Protein AF-A0A358A3I7-F1 (afdb_monomer_lite)

Secondary structure (DSSP, 8-state):
---EEEEEE-TTS-EEEEEE---SS--S--------TT--GGGGG--

pLDDT: mean 93.46, std 8.18, range [56.53, 98.5]

Structure (mmCIF, N/CA/C/O backbone):
data_AF-A0A358A3I7-F1
#
_entry.id   AF-A0A358A3I7-F1
#
loop_
_atom_site.group_PDB
_atom_site.id
_atom_site.type_symbol
_atom_site.label_atom_id
_atom_site.label_alt_id
_atom_site.label_comp_id
_atom_site.label_asym_id
_atom_site.label_entity_id
_atom_site.label_seq_id
_atom_site.pdbx_PDB_ins_code
_atom_site.Cartn_x
_atom_site.Cartn_y
_atom_site.Cartn_z
_atom_site.occupancy
_atom_site.B_iso_or_equiv
_atom_site.auth_seq_id
_atom_site.auth_comp_id
_atom_site.auth_asym_id
_atom_site.auth_atom_id
_atom_site.pdbx_PDB_model_num
ATOM 1 N N . MET A 1 1 ? 12.164 0.863 -11.287 1.00 68.69 1 MET A N 1
ATOM 2 C CA . MET A 1 1 ? 10.927 1.629 -11.555 1.00 68.69 1 MET A CA 1
ATOM 3 C C . MET A 1 1 ? 10.689 2.516 -10.348 1.00 68.69 1 MET A C 1
ATOM 5 O O . MET A 1 1 ? 10.582 1.971 -9.259 1.00 68.69 1 MET A O 1
ATOM 9 N N . THR A 1 2 ? 10.715 3.840 -10.488 1.00 81.44 2 THR A N 1
ATOM 10 C CA . THR A 1 2 ? 10.620 4.734 -9.321 1.00 81.44 2 THR A CA 1
ATOM 11 C C . THR A 1 2 ? 9.185 4.765 -8.808 1.00 81.44 2 THR A C 1
ATOM 13 O O . THR A 1 2 ? 8.258 5.012 -9.583 1.00 81.44 2 THR A O 1
ATOM 16 N N . ALA A 1 3 ? 8.992 4.479 -7.522 1.00 91.44 3 ALA A N 1
ATOM 17 C CA . ALA A 1 3 ? 7.683 4.597 -6.901 1.00 91.44 3 ALA A CA 1
ATOM 18 C C . ALA A 1 3 ? 7.303 6.073 -6.732 1.00 91.44 3 ALA A C 1
ATOM 20 O O . ALA A 1 3 ? 8.159 6.931 -6.528 1.00 91.44 3 ALA A O 1
ATOM 21 N N . VAL A 1 4 ? 6.006 6.362 -6.776 1.00 94.88 4 VAL A N 1
ATOM 22 C CA . VAL A 1 4 ? 5.465 7.676 -6.415 1.00 94.88 4 VAL A CA 1
ATOM 23 C C . VAL A 1 4 ? 4.753 7.550 -5.078 1.00 94.88 4 VAL A C 1
ATOM 25 O O . VAL A 1 4 ? 3.981 6.610 -4.865 1.00 94.88 4 VAL A O 1
ATOM 28 N N . VAL A 1 5 ? 5.010 8.505 -4.189 1.00 96.19 5 VAL A N 1
ATOM 29 C CA . VAL A 1 5 ? 4.307 8.647 -2.915 1.00 96.19 5 VAL A CA 1
ATOM 30 C C . VAL A 1 5 ? 3.226 9.711 -3.053 1.00 96.19 5 VAL A C 1
ATOM 32 O O . VAL A 1 5 ? 3.445 10.768 -3.638 1.00 96.19 5 VAL A O 1
ATOM 35 N N . ASP A 1 6 ? 2.060 9.427 -2.493 1.00 97.06 6 ASP A N 1
ATOM 36 C CA . ASP A 1 6 ? 1.003 10.404 -2.267 1.00 97.06 6 ASP A CA 1
ATOM 37 C C . ASP A 1 6 ? 0.298 10.118 -0.935 1.00 97.06 6 ASP A C 1
ATOM 39 O O . ASP A 1 6 ? 0.667 9.196 -0.205 1.00 97.06 6 ASP A O 1
ATOM 43 N N . TYR A 1 7 ? -0.723 10.912 -0.622 1.00 97.81 7 TYR A N 1
ATOM 44 C CA . TYR A 1 7 ? -1.494 10.782 0.604 1.00 97.81 7 TYR A CA 1
ATOM 45 C C . TYR A 1 7 ? -2.986 10.667 0.297 1.00 97.81 7 TYR A C 1
ATOM 47 O O . TYR A 1 7 ? -3.489 11.256 -0.663 1.00 97.81 7 TYR A O 1
ATOM 55 N N . GLY A 1 8 ? -3.694 9.895 1.114 1.00 97.50 8 GLY A N 1
ATOM 56 C CA . GLY A 1 8 ? -5.151 9.829 1.124 1.00 97.50 8 GLY A CA 1
ATOM 57 C C . GLY A 1 8 ? -5.691 10.047 2.530 1.00 97.50 8 GLY A C 1
ATOM 58 O O . GLY A 1 8 ? -5.022 9.722 3.507 1.00 97.50 8 GLY A O 1
ATOM 59 N N . THR A 1 9 ? -6.906 10.574 2.628 1.0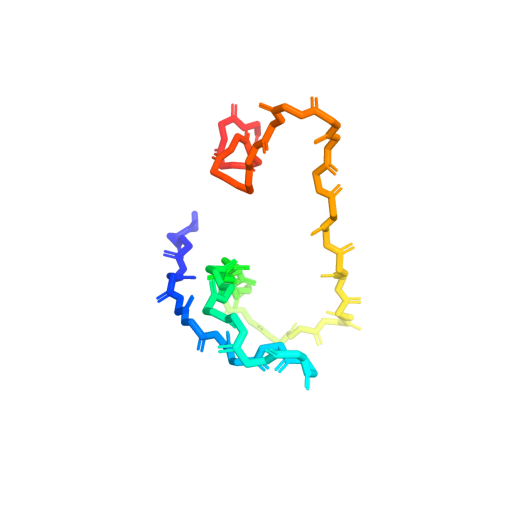0 98.25 9 THR A N 1
ATOM 60 C CA . THR A 1 9 ? -7.624 10.665 3.901 1.00 98.25 9 THR A CA 1
ATOM 61 C C . THR A 1 9 ? -8.415 9.381 4.119 1.00 98.25 9 THR A C 1
ATOM 63 O O . THR A 1 9 ? -9.146 8.926 3.237 1.00 98.25 9 THR A O 1
ATOM 66 N N . THR A 1 10 ? -8.235 8.776 5.282 1.00 97.25 10 THR A N 1
ATOM 67 C CA . THR A 1 10 ? -8.982 7.599 5.741 1.00 97.25 10 THR A CA 1
ATOM 68 C C . THR A 1 10 ? -10.391 7.987 6.191 1.00 97.25 10 THR A C 1
ATOM 70 O O . THR A 1 10 ? -10.727 9.167 6.306 1.00 97.25 10 THR A O 1
ATOM 73 N N . ARG A 1 11 ? -11.246 6.988 6.438 1.00 98.25 11 ARG A N 1
ATOM 74 C CA . ARG A 1 11 ? -12.640 7.220 6.846 1.00 98.25 11 ARG A CA 1
ATOM 75 C C . ARG A 1 11 ? -12.746 8.021 8.151 1.00 98.25 11 ARG A C 1
ATOM 77 O O . ARG A 1 11 ? -13.684 8.791 8.303 1.00 98.25 11 ARG A O 1
ATOM 84 N N . ASP A 1 12 ? -11.805 7.834 9.066 1.00 98.31 12 ASP A N 1
ATOM 85 C CA . ASP A 1 12 ? -11.708 8.495 10.369 1.00 98.31 12 ASP A CA 1
ATOM 86 C C . ASP A 1 12 ? -10.857 9.778 10.341 1.00 98.31 12 ASP A C 1
ATOM 88 O O . ASP A 1 12 ? -10.581 10.366 11.382 1.00 98.31 12 ASP A O 1
ATOM 92 N N . GLY A 1 13 ? -10.482 10.261 9.152 1.00 98.50 13 GLY A N 1
ATOM 93 C CA . GLY A 1 13 ? -9.834 11.562 8.977 1.00 98.50 13 GLY A CA 1
ATOM 94 C C . GLY A 1 13 ? -8.309 11.550 9.092 1.00 98.50 13 GLY A C 1
ATOM 95 O O . GLY A 1 13 ? -7.688 12.602 8.953 1.00 98.50 13 GLY A O 1
ATOM 96 N N . LEU A 1 14 ? -7.678 10.390 9.290 1.00 98.31 14 LEU A N 1
ATOM 97 C CA . LEU A 1 14 ? -6.219 10.275 9.312 1.00 98.31 14 LEU A CA 1
ATOM 98 C C . LEU A 1 14 ? -5.625 10.374 7.907 1.00 98.31 14 LEU A C 1
ATOM 100 O O . LEU A 1 14 ? -6.202 9.882 6.932 1.00 98.31 14 LEU A O 1
ATOM 104 N N . ILE A 1 15 ? -4.421 10.935 7.820 1.00 98.31 15 ILE A N 1
ATOM 105 C CA . ILE A 1 15 ? -3.623 10.952 6.595 1.00 98.31 15 ILE A CA 1
ATOM 106 C C . ILE A 1 15 ? -2.860 9.632 6.467 1.00 98.31 15 ILE A C 1
ATOM 108 O O . ILE A 1 15 ? -2.008 9.307 7.291 1.00 98.31 15 ILE A O 1
ATOM 112 N N . GLN A 1 16 ? -3.128 8.892 5.396 1.00 97.69 16 GLN A N 1
ATOM 113 C CA . GLN A 1 16 ? -2.433 7.659 5.053 1.00 97.69 16 GLN A CA 1
ATOM 114 C C . GLN A 1 16 ? -1.501 7.888 3.865 1.00 97.69 16 GLN A C 1
ATOM 116 O O . GLN A 1 16 ? -1.940 8.258 2.774 1.00 97.69 16 GLN A O 1
ATOM 121 N N . LEU A 1 17 ? -0.212 7.609 4.060 1.00 97.56 17 LEU A N 1
ATOM 122 C CA . LEU A 1 17 ? 0.761 7.546 2.973 1.00 97.56 17 LEU A CA 1
ATOM 123 C C . LEU A 1 17 ? 0.453 6.343 2.075 1.00 97.56 17 LEU A C 1
ATOM 125 O O . LEU A 1 17 ? 0.344 5.209 2.544 1.00 97.56 17 LEU A O 1
ATOM 129 N N . ARG A 1 18 ? 0.368 6.580 0.767 1.00 96.75 18 ARG A N 1
ATOM 130 C CA . ARG A 1 18 ? 0.204 5.550 -0.261 1.00 96.75 18 ARG A CA 1
ATOM 131 C C . ARG A 1 18 ? 1.407 5.573 -1.190 1.00 96.75 18 ARG A C 1
ATOM 133 O O . ARG A 1 18 ? 1.928 6.631 -1.532 1.00 96.75 18 ARG A O 1
ATOM 140 N N . ARG A 1 19 ? 1.841 4.390 -1.614 1.00 96.38 19 ARG A N 1
ATOM 141 C CA . ARG A 1 19 ? 2.938 4.219 -2.566 1.00 96.38 19 ARG A CA 1
ATOM 142 C C . ARG A 1 19 ? 2.417 3.503 -3.801 1.00 96.38 19 ARG A C 1
ATOM 144 O O . ARG A 1 19 ? 1.677 2.528 -3.685 1.00 96.38 19 ARG A O 1
ATOM 151 N N . ARG A 1 20 ? 2.769 4.015 -4.978 1.00 95.19 20 ARG A N 1
ATOM 152 C CA . ARG A 1 20 ? 2.316 3.501 -6.272 1.00 95.19 20 ARG A CA 1
ATOM 153 C C . ARG A 1 20 ? 3.502 3.204 -7.171 1.00 95.19 20 ARG A C 1
ATOM 155 O O . ARG A 1 20 ? 4.377 4.045 -7.356 1.00 95.19 20 ARG A O 1
ATOM 162 N N . TRP A 1 21 ? 3.459 2.038 -7.800 1.00 93.38 21 TRP A N 1
ATOM 163 C CA . TRP A 1 21 ? 4.381 1.631 -8.850 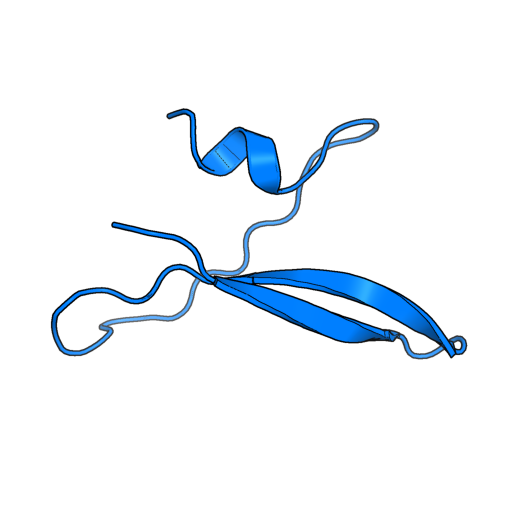1.00 93.38 21 TRP A CA 1
ATOM 164 C C . TRP A 1 21 ? 3.579 1.508 -10.139 1.00 93.38 21 TRP A C 1
ATOM 166 O O . TRP A 1 21 ? 2.606 0.758 -10.200 1.00 93.38 21 TRP A O 1
ATOM 176 N N . ARG A 1 22 ? 3.952 2.278 -11.162 1.00 93.12 22 ARG A N 1
ATOM 177 C CA . ARG A 1 22 ? 3.299 2.225 -12.473 1.00 93.12 22 ARG A CA 1
ATOM 178 C C . ARG A 1 22 ? 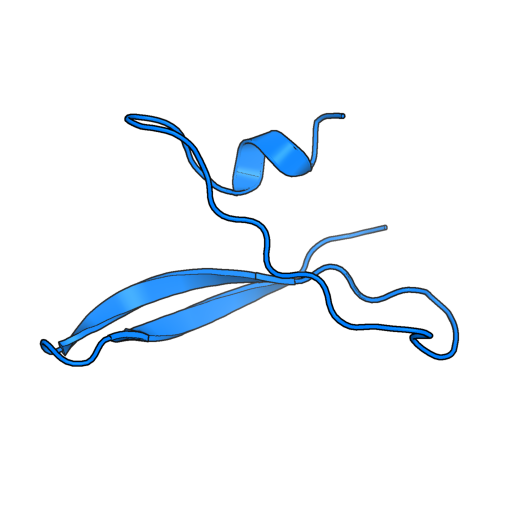4.196 1.527 -13.483 1.00 93.12 22 ARG A C 1
ATOM 180 O O . ARG A 1 22 ? 5.305 2.023 -13.679 1.00 93.12 22 ARG A O 1
ATOM 187 N N . PRO A 1 23 ? 3.752 0.418 -14.107 1.00 92.88 23 PRO A N 1
ATOM 188 C CA . PRO A 1 23 ? 4.518 -0.203 -15.179 1.00 92.88 23 PRO A CA 1
ATOM 189 C C . PRO A 1 23 ? 4.734 0.802 -16.312 1.00 92.88 23 PRO A C 1
ATOM 191 O O . PRO A 1 23 ? 3.927 1.710 -16.502 1.00 92.88 23 PRO A O 1
ATOM 194 N N . ALA A 1 24 ? 5.816 0.634 -17.073 1.00 91.56 24 ALA A N 1
ATOM 195 C CA . ALA A 1 24 ? 6.116 1.519 -18.200 1.00 91.56 24 ALA A CA 1
ATOM 196 C C . ALA A 1 24 ? 5.047 1.462 -19.312 1.00 91.56 24 ALA A C 1
ATOM 198 O O . ALA A 1 24 ? 4.866 2.432 -20.039 1.00 91.56 24 ALA A O 1
ATOM 199 N N . GLY A 1 25 ? 4.344 0.331 -19.442 1.00 93.56 25 GLY A N 1
ATOM 200 C CA . GLY A 1 25 ? 3.258 0.130 -20.404 1.00 93.56 25 GLY A CA 1
ATOM 201 C C . GLY A 1 25 ? 1.892 -0.056 -19.741 1.00 93.56 25 GLY A C 1
ATOM 202 O O . GLY A 1 25 ? 1.708 0.210 -18.554 1.00 93.56 25 GLY A O 1
ATOM 203 N N . ASN A 1 26 ? 0.930 -0.563 -20.512 1.00 96.50 26 ASN A N 1
ATOM 204 C CA . ASN A 1 26 ? -0.433 -0.783 -20.031 1.00 96.50 26 ASN A CA 1
ATOM 205 C C . ASN A 1 26 ? -0.467 -1.762 -18.849 1.00 96.50 26 ASN A C 1
ATOM 207 O O . ASN A 1 26 ? 0.053 -2.879 -18.922 1.00 96.50 26 ASN A O 1
ATOM 211 N N . ALA A 1 27 ? -1.119 -1.349 -17.761 1.00 95.88 27 ALA A N 1
ATOM 212 C CA . ALA A 1 27 ? -1.342 -2.212 -16.612 1.00 95.88 27 ALA A CA 1
ATOM 213 C C . ALA A 1 27 ? -2.311 -3.345 -16.986 1.00 95.88 27 ALA A C 1
ATOM 215 O O . ALA A 1 27 ? -3.409 -3.093 -17.473 1.00 95.88 27 ALA A O 1
ATOM 216 N N . LYS A 1 28 ? -1.909 -4.596 -16.734 1.00 97.25 28 LYS A N 1
ATOM 217 C CA . LYS A 1 28 ? -2.768 -5.779 -16.935 1.00 97.25 28 LYS A CA 1
ATOM 218 C C . LYS A 1 28 ? -3.733 -6.015 -15.770 1.00 97.25 28 LYS A C 1
ATOM 220 O O . LYS A 1 28 ? -4.758 -6.659 -15.946 1.00 97.25 28 LYS A O 1
ATOM 225 N N . ALA A 1 29 ? -3.376 -5.531 -14.583 1.00 97.44 29 ALA A N 1
ATOM 226 C CA . ALA A 1 29 ? -4.135 -5.689 -13.351 1.00 97.44 29 ALA A CA 1
ATOM 227 C C . ALA A 1 29 ? -3.741 -4.604 -12.339 1.00 97.44 29 ALA A C 1
ATOM 229 O O . ALA A 1 29 ? -2.745 -3.896 -12.519 1.00 97.44 29 ALA A O 1
ATOM 230 N N . VAL A 1 30 ? -4.509 -4.522 -11.253 1.00 96.38 30 VAL A N 1
ATOM 231 C CA . VAL A 1 30 ? -4.191 -3.727 -10.064 1.00 96.38 30 VAL A CA 1
ATOM 232 C C . VAL A 1 30 ? -3.937 -4.682 -8.903 1.00 96.38 30 VAL A C 1
ATOM 234 O O . VAL A 1 30 ? -4.695 -5.626 -8.700 1.00 96.38 30 VAL A O 1
ATOM 237 N N . MET A 1 31 ? -2.880 -4.419 -8.138 1.00 95.19 31 MET A N 1
ATOM 238 C CA . MET A 1 31 ? -2.541 -5.158 -6.926 1.00 95.19 31 MET A CA 1
ATOM 239 C C . MET A 1 31 ? -2.468 -4.188 -5.753 1.00 95.19 31 MET A C 1
ATOM 241 O O . MET A 1 31 ? -1.795 -3.159 -5.834 1.00 95.19 31 MET A O 1
ATOM 245 N N . LEU A 1 32 ? -3.153 -4.526 -4.662 1.00 96.31 32 LEU A N 1
ATOM 246 C CA . LEU A 1 32 ? -3.021 -3.822 -3.396 1.00 96.31 32 LEU A CA 1
ATOM 247 C C . LEU A 1 32 ? -2.008 -4.562 -2.525 1.00 96.31 32 LEU A C 1
ATOM 249 O O . LEU A 1 32 ? -2.192 -5.739 -2.225 1.00 96.31 32 LEU A O 1
ATOM 253 N N . MET A 1 33 ? -0.961 -3.857 -2.107 1.00 94.88 33 MET A N 1
ATOM 254 C CA . MET A 1 33 ? 0.015 -4.369 -1.149 1.00 94.88 33 MET A CA 1
ATOM 255 C C . MET A 1 33 ? -0.251 -3.751 0.221 1.00 94.88 33 MET A C 1
ATOM 257 O O . MET A 1 33 ? -0.300 -2.526 0.352 1.00 94.88 33 MET A O 1
ATOM 261 N N . VAL A 1 34 ? -0.414 -4.602 1.232 1.00 96.38 34 VAL A N 1
ATOM 262 C CA . VAL A 1 34 ? -0.624 -4.210 2.630 1.00 96.38 34 VAL A CA 1
ATOM 263 C C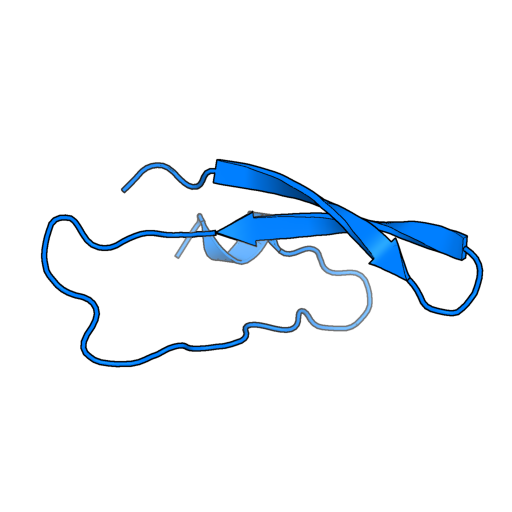 . VAL A 1 34 ? 0.535 -4.765 3.446 1.00 96.38 34 VAL A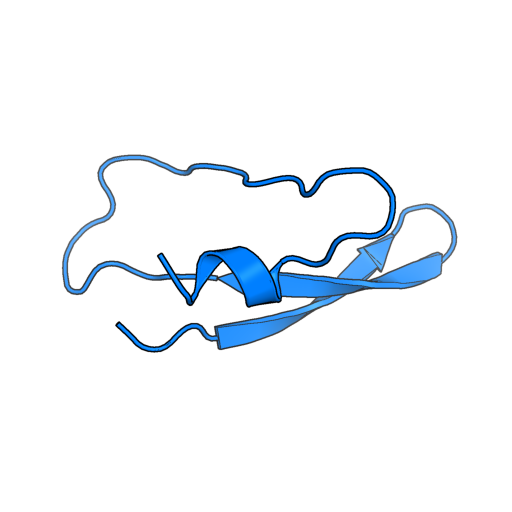 C 1
ATOM 265 O O . VAL A 1 34 ? 0.856 -5.944 3.333 1.00 96.38 34 VAL A O 1
ATOM 268 N N . HIS A 1 35 ? 1.184 -3.905 4.228 1.00 96.38 35 HIS A N 1
ATOM 269 C CA . HIS A 1 35 ? 2.335 -4.295 5.036 1.00 96.38 35 HIS A CA 1
ATOM 270 C C . HIS A 1 35 ? 1.931 -5.045 6.311 1.00 96.38 35 HIS A C 1
ATOM 272 O O . HIS A 1 35 ? 0.782 -4.991 6.749 1.00 96.38 35 HIS A O 1
ATOM 278 N N . GLY A 1 36 ? 2.906 -5.729 6.912 1.00 96.69 36 GLY A N 1
ATOM 279 C CA . GLY A 1 36 ? 2.752 -6.394 8.204 1.00 96.69 36 GLY A CA 1
ATOM 280 C C . GLY A 1 36 ? 2.757 -5.430 9.396 1.00 96.69 36 GLY A C 1
ATOM 281 O O . GLY A 1 36 ? 2.912 -4.213 9.249 1.00 96.69 36 GLY A O 1
ATOM 282 N N . LEU A 1 37 ? 2.601 -5.995 10.594 1.00 97.75 37 LEU A N 1
ATOM 283 C CA . LEU A 1 37 ? 2.647 -5.264 11.860 1.00 97.75 37 LEU A CA 1
ATOM 284 C C . LEU A 1 37 ? 4.037 -4.643 12.080 1.00 97.75 37 LEU A C 1
ATOM 286 O O . LEU A 1 37 ? 5.040 -5.340 11.984 1.00 97.75 37 LEU A O 1
ATOM 290 N N . GLY A 1 38 ? 4.089 -3.344 12.384 1.00 96.56 38 GLY A N 1
ATOM 291 C CA . GLY A 1 38 ? 5.346 -2.612 12.609 1.00 96.56 38 GLY A CA 1
ATOM 292 C C . GLY A 1 38 ? 6.146 -2.285 11.340 1.00 96.56 38 GLY A C 1
ATOM 293 O O . GLY A 1 38 ? 7.170 -1.616 11.428 1.00 96.56 38 GLY A O 1
ATOM 294 N N . GLU A 1 39 ? 5.677 -2.715 10.168 1.00 96.81 39 GLU A N 1
ATOM 295 C CA . GLU A 1 39 ? 6.331 -2.465 8.883 1.00 96.81 39 GLU A CA 1
ATOM 296 C C . GLU A 1 39 ? 5.745 -1.240 8.160 1.00 96.81 39 GLU A C 1
ATOM 298 O O . GLU A 1 39 ? 4.770 -0.630 8.601 1.00 96.81 39 GLU A O 1
ATOM 303 N N . HIS A 1 40 ? 6.328 -0.881 7.011 1.00 95.50 40 HIS A N 1
ATOM 304 C CA . HIS A 1 40 ? 5.819 0.178 6.138 1.00 95.50 40 HIS A CA 1
ATOM 305 C C . HIS A 1 40 ? 6.018 -0.154 4.650 1.00 95.50 40 HIS A C 1
ATOM 307 O O . HIS A 1 40 ? 6.906 -0.917 4.269 1.00 95.50 40 HIS A O 1
ATOM 313 N N . SER A 1 41 ? 5.229 0.480 3.772 1.00 95.31 41 SER A N 1
ATOM 314 C CA . SER A 1 41 ? 5.218 0.200 2.321 1.00 95.31 41 SER A CA 1
ATOM 315 C C . SER A 1 41 ? 6.535 0.492 1.590 1.00 95.31 41 SER A C 1
ATOM 317 O O . SER A 1 41 ? 6.698 0.080 0.446 1.00 95.31 41 SER A O 1
A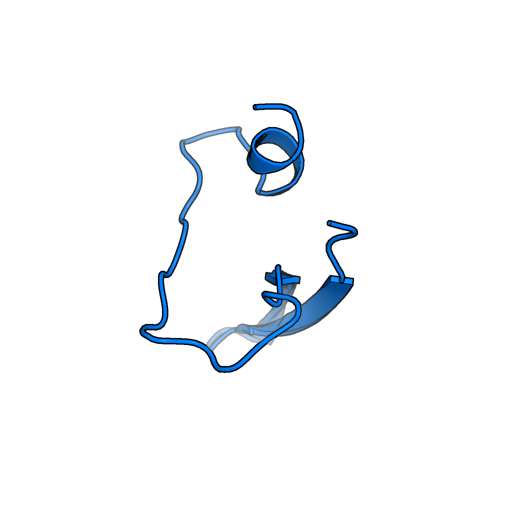TOM 319 N N . GLY A 1 42 ? 7.472 1.199 2.231 1.00 93.94 42 GLY A N 1
ATOM 320 C CA . GLY A 1 42 ? 8.792 1.489 1.656 1.00 93.94 42 GLY A CA 1
ATOM 321 C C . GLY A 1 42 ? 9.680 0.254 1.580 1.00 93.94 42 GLY A C 1
ATOM 322 O O . GLY A 1 42 ? 10.540 0.170 0.715 1.00 93.94 42 GLY A O 1
ATOM 323 N N . ARG A 1 43 ? 9.427 -0.752 2.419 1.00 93.06 43 ARG A N 1
ATOM 324 C CA . ARG A 1 43 ? 10.196 -1.997 2.402 1.00 93.06 43 ARG A CA 1
ATOM 325 C C . ARG A 1 43 ? 9.984 -2.835 1.148 1.00 93.06 43 ARG A C 1
ATOM 327 O O . ARG A 1 43 ? 10.867 -3.603 0.794 1.00 93.06 43 ARG A O 1
ATOM 334 N N . TYR A 1 44 ? 8.858 -2.652 0.463 1.00 92.19 44 TYR A N 1
ATOM 335 C CA . TYR A 1 44 ? 8.584 -3.306 -0.816 1.00 92.19 44 TYR A CA 1
ATOM 336 C C . TYR A 1 44 ? 9.351 -2.694 -1.997 1.00 92.19 44 TYR A C 1
ATOM 338 O O . TYR A 1 44 ? 9.260 -3.221 -3.096 1.00 92.19 44 TYR A O 1
ATOM 346 N N . GLU A 1 45 ? 10.088 -1.591 -1.812 1.00 85.06 45 GLU A N 1
ATOM 347 C CA . GLU A 1 45 ? 11.023 -1.102 -2.840 1.00 85.06 45 GLU A CA 1
ATOM 348 C C . GLU A 1 45 ? 12.342 -1.878 -2.850 1.00 85.06 45 GLU A C 1
ATOM 350 O O . GLU A 1 45 ? 13.050 -1.854 -3.851 1.00 85.06 45 GLU A O 1
ATOM 355 N N . HIS A 1 46 ? 12.689 -2.521 -1.733 1.00 70.50 46 HIS A N 1
ATOM 356 C CA . HIS A 1 46 ? 14.015 -3.091 -1.511 1.00 70.50 46 HIS A CA 1
ATOM 357 C C . HIS A 1 46 ? 14.120 -4.571 -1.916 1.00 70.50 46 HIS A C 1
ATOM 359 O O . HIS A 1 46 ? 15.060 -5.247 -1.502 1.00 70.50 46 HIS A O 1
ATOM 365 N N . VAL A 1 47 ? 13.150 -5.073 -2.688 1.00 56.53 47 VAL A N 1
ATOM 366 C CA . VAL A 1 47 ? 13.048 -6.476 -3.120 1.00 56.53 47 VAL A CA 1
ATOM 367 C C . VAL A 1 47 ? 12.900 -6.550 -4.631 1.00 56.53 47 VAL A C 1
ATOM 369 O O . VAL A 1 47 ? 12.128 -5.730 -5.180 1.00 56.53 47 VAL A O 1
#

Radius of gyration: 12.29 Å; chains: 1; bounding box: 27×18×33 Å

Foldseek 3Di:
DDKDWDWDADPVGDIDIDIDDDPPDDDPDDDDDDDDDPDDPVVVVVD

Sequence (47 aa):
MTAVVDYGTTRDGLIQLRRRWRPAGNAKAVMLMVHGLGEHSGRYEHV